Protein AF-Q6RCL5-F1 (afdb_monomer_lite)

Foldseek 3Di:
DVCVVVVVVVVVLVVVLVVCLVVVVVVVDPDPVVCVVLLCCLQQPLVLLVLLLVQLCVLLVVDPDPVSNVVSNVSSVVSVVSSVSSCSSCVSVVVPDPNNPCRVVCCVPPPVSVVSVVVSVVQSVDDSVSD

InterPro domains:
  IPR003430 Propane/methane/phenol/toluene hydroxylase [PF02332] (1-131)
  IPR009078 Ferritin-like superfamily [SSF47240] (1-130)
  IPR012348 Ribonucleotide reductase-like [G3DSA:1.10.620.20] (1-131)

Structure (mmCIF, N/CA/C/O backbone):
data_AF-Q6RCL5-F1
#
_entry.id   AF-Q6RCL5-F1
#
loop_
_atom_site.group_PDB
_atom_site.id
_atom_site.type_symbol
_atom_site.label_atom_id
_atom_site.label_alt_id
_atom_site.label_comp_id
_atom_site.label_asym_id
_atom_site.label_entity_id
_atom_site.label_seq_id
_atom_site.pdbx_PDB_ins_code
_atom_site.Cartn_x
_atom_site.Cartn_y
_atom_site.Cartn_z
_atom_site.occupancy
_atom_site.B_iso_or_equiv
_atom_site.auth_seq_id
_atom_site.auth_comp_id
_atom_site.auth_asym_id
_atom_site.auth_atom_id
_atom_site.pdbx_PDB_model_num
ATOM 1 N N . ALA A 1 1 ? 17.254 15.026 1.173 1.00 96.06 1 ALA A N 1
ATOM 2 C CA . ALA A 1 1 ? 15.893 15.609 1.231 1.00 96.06 1 ALA A CA 1
ATOM 3 C C . ALA A 1 1 ? 14.839 14.580 1.650 1.00 96.06 1 ALA A C 1
ATOM 5 O O . ALA A 1 1 ? 14.141 14.847 2.618 1.00 96.06 1 ALA A O 1
ATOM 6 N N . TYR A 1 2 ? 14.756 13.411 0.992 1.00 98.44 2 TYR A N 1
ATOM 7 C CA . TYR A 1 2 ? 13.725 12.388 1.249 1.00 98.44 2 TYR A CA 1
ATOM 8 C C . TYR A 1 2 ? 13.520 12.037 2.731 1.00 98.44 2 TYR A C 1
ATOM 10 O O . TYR A 1 2 ? 12.432 12.256 3.253 1.00 98.44 2 TYR A O 1
ATOM 18 N N . TRP A 1 3 ? 14.571 11.595 3.434 1.00 98.56 3 TRP A N 1
ATOM 19 C CA . TRP A 1 3 ? 14.458 11.197 4.844 1.00 98.56 3 TRP A CA 1
ATOM 20 C C . TRP A 1 3 ? 13.898 12.295 5.744 1.00 98.56 3 TRP A C 1
ATOM 22 O O . TRP A 1 3 ? 13.044 12.012 6.572 1.00 98.56 3 TRP A O 1
ATOM 32 N N . LYS A 1 4 ? 14.324 13.551 5.551 1.00 98.56 4 LYS A N 1
ATOM 33 C CA . LYS A 1 4 ? 13.839 14.690 6.344 1.00 98.56 4 LYS A CA 1
ATOM 34 C C . LYS A 1 4 ? 12.320 14.831 6.229 1.00 98.56 4 LYS A C 1
ATOM 36 O O . LYS A 1 4 ? 11.642 14.959 7.238 1.00 98.56 4 LYS A O 1
ATOM 41 N N . TYR A 1 5 ? 11.790 14.809 5.008 1.00 98.56 5 TYR A N 1
ATOM 42 C CA . TYR A 1 5 ? 10.358 15.009 4.795 1.00 98.56 5 TYR A CA 1
ATOM 43 C C . TYR A 1 5 ? 9.530 13.784 5.177 1.00 98.56 5 TYR A C 1
ATOM 45 O O . TYR A 1 5 ? 8.475 13.943 5.785 1.00 98.56 5 TYR A O 1
ATOM 53 N N . GLN A 1 6 ? 10.001 12.575 4.865 1.00 98.69 6 GLN A N 1
ATOM 54 C CA . GLN A 1 6 ? 9.268 11.360 5.219 1.00 98.69 6 GLN A CA 1
ATOM 55 C C . GLN A 1 6 ? 9.262 11.133 6.733 1.00 98.69 6 GLN A C 1
ATOM 57 O O . GLN A 1 6 ? 8.208 10.847 7.282 1.00 98.69 6 GLN A O 1
ATOM 62 N N . ALA A 1 7 ? 10.371 11.369 7.442 1.00 98.56 7 ALA A N 1
ATOM 63 C CA . ALA A 1 7 ? 10.407 11.226 8.899 1.00 98.56 7 ALA A CA 1
ATOM 64 C C . ALA A 1 7 ? 9.412 12.163 9.610 1.00 98.56 7 ALA A C 1
ATOM 66 O O . ALA A 1 7 ? 8.721 11.743 10.535 1.00 98.56 7 ALA A O 1
ATOM 67 N N . GLU A 1 8 ? 9.283 13.412 9.149 1.00 98.62 8 GLU A N 1
ATOM 68 C CA . GLU A 1 8 ? 8.291 14.355 9.684 1.00 98.62 8 GLU A CA 1
ATOM 69 C C . GLU A 1 8 ? 6.844 13.909 9.417 1.00 98.62 8 GLU A C 1
ATOM 71 O O . GLU A 1 8 ? 5.962 14.137 10.249 1.00 98.62 8 GLU A O 1
ATOM 76 N N . LYS A 1 9 ? 6.585 13.256 8.275 1.00 98.69 9 LYS A N 1
ATOM 77 C CA . LYS A 1 9 ? 5.275 12.665 7.962 1.00 98.69 9 LYS A CA 1
ATOM 78 C C . LYS A 1 9 ? 4.979 11.472 8.869 1.00 98.69 9 LYS A C 1
ATOM 80 O O . LYS A 1 9 ? 3.921 11.450 9.491 1.00 98.69 9 LYS A O 1
ATOM 85 N N . GLU A 1 10 ? 5.920 10.538 8.999 1.00 98.75 10 GLU A N 1
ATOM 86 C CA . GLU A 1 10 ? 5.752 9.336 9.823 1.00 98.75 10 GLU A CA 1
ATOM 87 C C . GLU A 1 10 ? 5.556 9.696 11.303 1.00 98.75 10 GLU A C 1
ATOM 89 O O . GLU A 1 10 ? 4.637 9.187 11.938 1.00 98.75 10 GLU A O 1
ATOM 94 N N . LYS A 1 11 ? 6.326 10.650 11.849 1.00 98.44 11 LYS A N 1
ATOM 95 C CA . LYS A 1 11 ? 6.176 11.086 13.249 1.00 98.44 11 LYS A CA 1
ATOM 96 C C . LYS A 1 11 ? 4.754 11.561 13.561 1.00 98.44 11 LYS A C 1
ATOM 98 O O . LYS A 1 11 ? 4.205 11.229 14.608 1.00 98.44 11 LYS A O 1
ATOM 103 N N . LYS A 1 12 ? 4.155 12.341 12.657 1.00 98.69 12 LYS A N 1
ATOM 104 C CA . LYS A 1 12 ? 2.779 12.835 12.813 1.00 98.69 12 LYS A CA 1
ATOM 105 C C . LYS A 1 12 ? 1.758 11.718 12.617 1.00 98.69 12 LYS A C 1
ATOM 107 O O . LYS A 1 12 ? 0.796 11.651 13.373 1.00 98.69 12 LYS A O 1
ATOM 112 N N . LEU A 1 13 ? 1.978 10.847 11.633 1.00 98.81 13 LEU A N 1
ATOM 113 C CA . LEU A 1 13 ? 1.092 9.724 11.337 1.00 98.81 13 LEU A CA 1
ATOM 114 C C . LEU A 1 13 ? 0.955 8.782 12.539 1.00 98.81 13 LEU A C 1
ATOM 116 O O . LEU A 1 13 ? -0.162 8.517 12.977 1.00 98.81 13 LEU A O 1
ATOM 120 N N . TYR A 1 14 ? 2.074 8.332 13.111 1.00 98.81 14 TYR A N 1
ATOM 121 C CA . TYR A 1 14 ? 2.038 7.396 14.237 1.00 98.81 14 TYR A CA 1
ATOM 122 C C . TYR A 1 14 ? 1.500 8.035 15.516 1.00 98.81 14 TYR A C 1
ATOM 124 O O . TYR A 1 14 ? 0.737 7.386 16.222 1.00 98.81 14 TYR A O 1
ATOM 132 N N . ALA A 1 15 ? 1.763 9.324 15.760 1.00 98.81 15 ALA A N 1
ATOM 133 C CA . ALA A 1 15 ? 1.123 10.036 16.868 1.00 98.81 15 ALA A CA 1
ATOM 134 C C . ALA A 1 15 ? -0.417 10.017 16.762 1.00 98.81 15 ALA A C 1
ATOM 136 O O . ALA A 1 15 ? -1.111 9.902 17.770 1.00 98.81 15 ALA A O 1
ATOM 137 N N . ILE A 1 16 ? -0.960 10.096 15.541 1.00 98.81 16 ILE A N 1
ATOM 138 C CA . ILE A 1 16 ? -2.405 10.003 15.296 1.00 98.81 16 ILE A CA 1
ATOM 139 C C . ILE A 1 16 ? -2.901 8.560 15.445 1.00 98.81 16 ILE A C 1
ATOM 141 O O . ILE A 1 16 ? -3.963 8.356 16.028 1.00 98.81 16 ILE A O 1
ATOM 145 N N . PHE A 1 17 ? -2.164 7.561 14.952 1.00 98.81 17 PHE A N 1
ATOM 146 C CA . PHE A 1 17 ? -2.540 6.149 15.118 1.00 98.81 17 PHE A CA 1
ATOM 147 C C . PHE A 1 17 ? -2.590 5.739 16.590 1.00 98.81 17 PHE A C 1
ATOM 149 O O . PHE A 1 17 ? -3.560 5.104 17.011 1.00 98.81 17 PHE A O 1
ATOM 156 N N . ASP A 1 18 ? -1.603 6.163 17.376 1.00 98.81 18 ASP A N 1
ATOM 157 C CA . ASP A 1 18 ? -1.557 5.912 18.813 1.00 98.81 18 ASP A CA 1
ATOM 158 C C . ASP A 1 18 ? -2.746 6.571 19.513 1.00 98.81 18 ASP A C 1
ATOM 160 O O . ASP A 1 18 ? -3.466 5.912 20.263 1.00 98.81 18 ASP A O 1
ATOM 164 N N . ALA A 1 19 ? -3.026 7.843 19.205 1.00 98.88 19 ALA A N 1
ATOM 165 C CA . ALA A 1 19 ? -4.180 8.547 19.755 1.00 98.88 19 ALA A CA 1
ATOM 166 C C . ALA A 1 19 ? -5.511 7.890 19.349 1.00 98.88 19 ALA A C 1
ATOM 168 O O . ALA A 1 19 ? -6.408 7.754 20.181 1.00 98.88 19 ALA A O 1
ATOM 169 N N . PHE A 1 20 ? -5.650 7.446 18.098 1.00 98.88 20 PHE A N 1
ATOM 170 C CA . PHE A 1 20 ? -6.842 6.746 17.621 1.00 98.88 20 PHE A CA 1
ATOM 171 C C . PHE A 1 20 ? -7.074 5.447 18.399 1.00 98.88 20 PHE A C 1
ATOM 173 O O . PHE A 1 20 ? -8.186 5.204 18.869 1.00 98.88 20 PHE A O 1
ATOM 180 N N . ALA A 1 21 ? -6.028 4.639 18.584 1.00 98.75 21 ALA A N 1
ATOM 181 C CA . ALA A 1 21 ? -6.114 3.391 19.332 1.00 98.75 21 ALA A CA 1
ATOM 182 C C . ALA A 1 21 ? -6.363 3.624 20.832 1.00 98.75 21 ALA A C 1
ATOM 184 O O . ALA A 1 21 ? -7.196 2.943 21.427 1.00 98.75 21 ALA A O 1
ATOM 185 N N . GLN A 1 22 ? -5.684 4.604 21.437 1.00 98.75 22 GLN A N 1
ATOM 186 C CA . GLN A 1 22 ? -5.831 4.955 22.853 1.00 98.75 22 GLN A CA 1
ATOM 187 C C . GLN A 1 22 ? -7.258 5.402 23.193 1.00 98.75 22 GLN A C 1
ATOM 189 O O . GLN A 1 22 ? -7.747 5.125 24.286 1.00 98.75 22 GLN A O 1
ATOM 194 N N . ASN A 1 23 ? -7.931 6.077 22.259 1.00 98.81 23 ASN A N 1
ATOM 195 C CA . ASN A 1 23 ? -9.266 6.634 22.464 1.00 98.81 23 ASN A CA 1
ATOM 196 C C . ASN A 1 23 ? -10.385 5.768 21.864 1.00 98.81 23 ASN A C 1
ATOM 198 O O . ASN A 1 23 ? -11.491 6.266 21.671 1.00 98.81 23 ASN A O 1
ATOM 202 N N . ASN A 1 24 ? -10.116 4.492 21.550 1.00 98.69 24 ASN A N 1
ATOM 203 C CA . ASN A 1 24 ? -11.080 3.577 20.924 1.00 98.69 24 ASN A CA 1
ATOM 204 C C . ASN A 1 24 ? -11.783 4.189 19.699 1.00 98.69 24 ASN A C 1
ATOM 206 O O . ASN A 1 24 ? -12.986 4.022 19.505 1.00 98.69 24 ASN A O 1
ATOM 210 N N . GLY A 1 25 ? -11.036 4.897 18.846 1.00 98.75 25 GLY A N 1
ATOM 211 C CA . GLY A 1 25 ? -11.602 5.681 17.746 1.00 98.75 25 GLY A CA 1
ATOM 212 C C . GLY A 1 25 ? -12.419 4.866 16.738 1.00 98.75 25 GLY A C 1
ATOM 213 O O . GLY A 1 25 ? -13.238 5.431 16.016 1.00 98.75 25 GLY A O 1
ATOM 214 N N . HIS A 1 26 ? -12.261 3.538 16.719 1.00 98.75 26 HIS A N 1
ATOM 215 C CA . HIS A 1 26 ? -13.075 2.632 15.909 1.00 98.75 26 HIS A CA 1
ATOM 216 C C . HIS A 1 26 ? -14.570 2.661 16.273 1.00 98.75 26 HIS A C 1
ATOM 218 O O . HIS A 1 26 ? -15.391 2.312 15.432 1.00 98.75 26 HIS A O 1
ATOM 224 N N . GLN A 1 27 ? -14.936 3.087 17.488 1.00 98.69 27 GLN A N 1
ATOM 225 C CA . GLN A 1 27 ? -16.331 3.241 17.926 1.00 98.69 27 GLN A CA 1
ATOM 226 C C . GLN A 1 27 ? -17.028 4.446 17.280 1.00 98.69 27 GLN A C 1
ATOM 228 O O . GLN A 1 27 ? -18.252 4.510 17.259 1.00 98.69 27 GLN A O 1
ATOM 233 N N . ASN A 1 28 ? -16.252 5.382 16.726 1.00 98.62 28 ASN A N 1
ATOM 234 C CA . ASN A 1 28 ? -16.750 6.652 16.198 1.00 98.62 28 ASN A CA 1
ATOM 235 C C . ASN A 1 28 ? -16.991 6.617 14.679 1.00 98.62 28 ASN A C 1
ATOM 237 O O . ASN A 1 28 ? -17.248 7.657 14.071 1.00 98.62 28 ASN A O 1
ATOM 241 N N . ILE A 1 29 ? -16.872 5.447 14.043 1.00 98.62 29 ILE A N 1
ATOM 242 C CA . ILE A 1 29 ? -17.253 5.273 12.636 1.00 98.62 29 ILE A CA 1
ATOM 243 C C . ILE A 1 29 ? -18.780 5.279 12.506 1.00 98.62 29 ILE A C 1
ATOM 245 O O . ILE A 1 29 ? -19.495 4.940 13.443 1.00 98.62 29 ILE A O 1
ATOM 249 N N . SER A 1 30 ? -19.287 5.641 11.329 1.00 98.44 30 SER A N 1
ATOM 250 C CA . SER A 1 30 ? -20.728 5.816 11.104 1.00 98.44 30 SER A CA 1
ATOM 251 C C . SER A 1 30 ? -21.560 4.556 11.364 1.00 98.44 30 SER A C 1
ATOM 253 O O . SER A 1 30 ? -22.639 4.641 11.941 1.00 98.44 30 SER A O 1
ATOM 255 N N . ASP A 1 31 ? -21.080 3.398 10.911 1.00 98.62 31 ASP A N 1
ATOM 256 C CA . ASP A 1 31 ? -21.738 2.098 11.049 1.00 98.62 31 ASP A CA 1
ATOM 257 C C . ASP A 1 31 ? -20.696 0.983 10.869 1.00 98.62 31 ASP A C 1
ATOM 259 O O . ASP A 1 31 ? -19.811 1.094 10.018 1.00 98.62 31 ASP A O 1
ATOM 263 N N . ALA A 1 32 ? -20.802 -0.123 11.612 1.00 98.69 32 ALA A N 1
ATOM 264 C CA . ALA A 1 32 ? -19.862 -1.245 11.508 1.00 98.69 32 ALA A CA 1
ATOM 265 C C . ALA A 1 32 ? -19.790 -1.862 10.094 1.00 98.69 32 ALA A C 1
ATOM 267 O O . ALA A 1 32 ? -18.763 -2.432 9.719 1.00 98.69 32 ALA A O 1
ATOM 268 N N . ARG A 1 33 ? -20.832 -1.703 9.264 1.00 98.75 33 ARG A N 1
ATOM 269 C CA . ARG A 1 33 ? -20.827 -2.104 7.847 1.00 98.75 33 ARG A CA 1
ATOM 270 C C . ARG A 1 33 ? -19.712 -1.427 7.052 1.00 98.75 33 ARG A C 1
ATOM 272 O O . ARG A 1 33 ? -19.211 -2.051 6.116 1.00 98.75 33 ARG A O 1
ATOM 279 N N . TYR A 1 34 ? -19.284 -0.222 7.443 1.00 98.81 34 TYR A N 1
ATOM 280 C CA . TYR A 1 34 ? -18.136 0.474 6.850 1.00 98.81 34 TYR A CA 1
ATOM 281 C C . TYR A 1 34 ? -16.864 -0.384 6.884 1.00 98.81 34 TYR A C 1
ATOM 283 O O . TYR A 1 34 ? -16.095 -0.397 5.925 1.00 98.81 34 TYR A O 1
ATOM 291 N N . VAL A 1 35 ? -16.671 -1.182 7.938 1.00 98.81 35 VAL A N 1
ATOM 292 C CA . VAL A 1 35 ? -15.465 -2.004 8.104 1.00 98.81 35 VAL A CA 1
ATOM 293 C C . VAL A 1 35 ? -15.349 -3.086 7.026 1.00 98.81 35 VAL A C 1
ATOM 295 O O . VAL A 1 35 ? -14.247 -3.539 6.741 1.00 98.81 35 VAL A O 1
ATOM 298 N N . ASN A 1 36 ? -16.431 -3.460 6.332 1.00 98.81 36 ASN A N 1
ATOM 299 C CA . ASN A 1 36 ? -16.321 -4.369 5.184 1.00 98.81 36 ASN A CA 1
ATOM 300 C C . ASN A 1 36 ? -15.491 -3.773 4.033 1.00 98.81 36 ASN A C 1
ATOM 302 O O . ASN A 1 36 ? -14.795 -4.519 3.347 1.00 98.81 36 ASN A O 1
ATOM 306 N N . ALA A 1 37 ? -15.487 -2.446 3.866 1.00 98.88 37 ALA A N 1
ATOM 307 C CA . ALA A 1 37 ? -14.589 -1.785 2.921 1.00 98.88 37 ALA A CA 1
ATOM 308 C C . ALA A 1 37 ? -13.121 -1.936 3.350 1.00 98.88 37 ALA A C 1
ATOM 310 O O . ALA A 1 37 ? -12.259 -2.224 2.523 1.00 98.88 37 ALA A O 1
ATOM 311 N N . LEU A 1 38 ? -12.844 -1.826 4.654 1.00 98.81 38 LEU A N 1
ATOM 312 C CA . LEU A 1 38 ? -11.500 -2.020 5.208 1.00 98.81 38 LEU A CA 1
ATOM 313 C C . LEU A 1 38 ? -11.019 -3.469 5.060 1.00 98.81 38 LEU A C 1
ATOM 315 O O . LEU A 1 38 ? -9.843 -3.692 4.789 1.00 98.81 38 LEU A O 1
ATOM 319 N N . LYS A 1 39 ? -11.926 -4.453 5.165 1.00 98.81 39 LYS A N 1
ATOM 320 C CA . LYS A 1 39 ? -11.620 -5.867 4.884 1.00 98.81 39 LYS A CA 1
ATOM 321 C C . LYS A 1 39 ? -11.163 -6.046 3.442 1.00 98.81 39 LYS A C 1
ATOM 323 O O . LYS A 1 39 ? -10.106 -6.627 3.212 1.00 98.81 39 LYS A O 1
ATOM 328 N N . LEU A 1 40 ? -11.918 -5.512 2.479 1.00 98.75 40 LEU A N 1
ATOM 329 C CA . LEU A 1 40 ? -11.542 -5.573 1.064 1.00 98.75 40 LEU A CA 1
ATOM 330 C C . LEU A 1 40 ? -10.209 -4.858 0.808 1.00 98.75 40 LEU A C 1
ATOM 332 O O . LEU A 1 40 ? -9.367 -5.373 0.080 1.00 98.75 40 LEU A O 1
ATOM 336 N N . PHE A 1 41 ? -9.995 -3.705 1.442 1.00 98.88 41 PHE A N 1
ATOM 337 C CA . PHE A 1 41 ? -8.758 -2.944 1.311 1.00 98.88 41 PHE A CA 1
ATOM 338 C C . PHE A 1 41 ? -7.542 -3.723 1.827 1.00 98.88 41 PHE A C 1
ATOM 340 O O . PHE A 1 41 ? -6.597 -3.948 1.074 1.00 98.88 41 PHE A O 1
ATOM 347 N N . LEU A 1 42 ? -7.576 -4.194 3.077 1.00 98.75 42 LEU A N 1
ATOM 348 C CA . LEU A 1 42 ? -6.437 -4.891 3.677 1.00 98.75 42 LEU A CA 1
ATOM 349 C C . LEU A 1 42 ? -6.146 -6.221 2.975 1.00 98.75 42 LEU A C 1
ATOM 351 O O . LEU A 1 42 ? -4.989 -6.608 2.846 1.00 98.75 42 LEU A O 1
ATOM 355 N N . THR A 1 43 ? -7.187 -6.930 2.534 1.00 98.62 43 THR A N 1
ATOM 356 C CA . THR A 1 43 ? -7.024 -8.242 1.897 1.00 98.62 43 THR A CA 1
ATOM 357 C C . THR A 1 43 ? -6.736 -8.163 0.407 1.00 98.62 43 THR A C 1
ATOM 359 O O . THR A 1 43 ? -6.097 -9.075 -0.087 1.00 98.62 43 THR A O 1
ATOM 362 N N . GLY A 1 44 ? -7.168 -7.120 -0.310 1.00 98.31 44 GLY A N 1
ATOM 363 C CA . GLY A 1 44 ? -7.048 -7.032 -1.770 1.00 98.31 44 GLY A CA 1
ATOM 364 C C . GLY A 1 44 ? -6.155 -5.913 -2.298 1.00 98.31 44 GLY A C 1
ATOM 365 O O . GLY A 1 44 ? -5.591 -6.072 -3.374 1.00 98.31 44 GLY A O 1
ATOM 366 N N . VAL A 1 45 ? -6.004 -4.806 -1.565 1.00 98.69 45 VAL A N 1
ATOM 367 C CA . VAL A 1 45 ? -5.225 -3.635 -2.006 1.00 98.69 45 VAL A CA 1
ATOM 368 C C . VAL A 1 45 ? -3.872 -3.575 -1.309 1.00 98.69 45 VAL A C 1
ATOM 370 O O . VAL A 1 45 ? -2.853 -3.470 -1.981 1.00 98.69 45 VAL A O 1
ATOM 373 N N . SER A 1 46 ? -3.818 -3.711 0.017 1.00 98.62 46 SER A N 1
ATOM 374 C CA . SER A 1 46 ? -2.544 -3.655 0.750 1.00 98.62 46 SER A CA 1
ATOM 375 C C . SER A 1 46 ? -1.485 -4.665 0.279 1.00 98.62 46 SER A C 1
ATOM 377 O O . SER A 1 46 ? -0.308 -4.307 0.240 1.00 98.62 46 SER A O 1
ATOM 379 N N . PRO A 1 47 ? -1.832 -5.897 -0.145 1.00 98.75 47 PRO A N 1
ATOM 380 C CA . PRO A 1 47 ? -0.850 -6.808 -0.727 1.00 98.75 47 PRO A CA 1
ATOM 381 C C . PRO A 1 47 ? -0.271 -6.311 -2.060 1.00 98.75 47 PRO A C 1
ATOM 383 O O . PRO A 1 47 ? 0.875 -6.636 -2.369 1.00 98.75 47 PRO A O 1
ATOM 386 N N . LEU A 1 48 ? -1.009 -5.495 -2.827 1.00 98.62 48 LEU A N 1
ATOM 387 C CA . LEU A 1 48 ? -0.515 -4.897 -4.074 1.00 98.62 48 LEU A CA 1
ATOM 388 C C . LEU A 1 48 ? 0.627 -3.919 -3.817 1.00 98.62 48 LEU A C 1
ATOM 390 O O . LEU A 1 48 ? 1.580 -3.913 -4.582 1.00 98.62 48 LEU A O 1
ATOM 394 N N . GLU A 1 49 ? 0.590 -3.165 -2.718 1.00 98.81 49 GLU A N 1
ATOM 395 C CA . GLU A 1 49 ? 1.689 -2.274 -2.315 1.00 98.81 49 GLU A CA 1
ATOM 396 C C . GLU A 1 49 ? 2.977 -3.074 -2.060 1.00 98.81 49 GLU A C 1
ATOM 398 O O . GLU A 1 49 ? 4.065 -2.699 -2.493 1.00 98.81 49 GLU A O 1
ATOM 403 N N . TYR A 1 50 ? 2.868 -4.250 -1.428 1.00 98.69 50 TYR A N 1
ATOM 404 C CA . TYR A 1 50 ? 4.023 -5.133 -1.248 1.00 98.69 50 TYR A CA 1
ATOM 405 C C . TYR A 1 50 ? 4.538 -5.691 -2.581 1.00 98.69 50 TYR A C 1
ATOM 407 O O . TYR A 1 50 ? 5.749 -5.775 -2.804 1.00 98.69 50 TYR A O 1
ATOM 415 N N . GLN A 1 51 ? 3.632 -6.048 -3.492 1.00 98.69 51 GLN A N 1
ATOM 416 C CA . GLN A 1 51 ? 4.007 -6.488 -4.832 1.00 98.69 51 GLN A CA 1
ATOM 417 C C . GLN A 1 51 ? 4.662 -5.371 -5.654 1.00 98.69 51 GLN A C 1
ATOM 419 O O . GLN A 1 51 ? 5.661 -5.631 -6.329 1.00 98.69 51 GLN A O 1
ATOM 424 N N . ALA A 1 52 ? 4.148 -4.144 -5.570 1.00 98.81 52 ALA A N 1
ATOM 425 C CA . ALA A 1 52 ? 4.696 -2.957 -6.215 1.00 98.81 52 ALA A CA 1
ATOM 426 C C . ALA A 1 52 ? 6.097 -2.646 -5.682 1.00 98.81 52 ALA A C 1
ATOM 428 O O . ALA A 1 52 ? 7.027 -2.534 -6.478 1.00 98.81 52 ALA A O 1
ATOM 429 N N . PHE A 1 53 ? 6.301 -2.685 -4.360 1.00 98.81 53 PHE A N 1
ATOM 430 C CA . PHE A 1 53 ? 7.630 -2.600 -3.747 1.00 98.81 53 PHE A CA 1
ATOM 431 C C . PHE A 1 53 ? 8.617 -3.599 -4.372 1.00 98.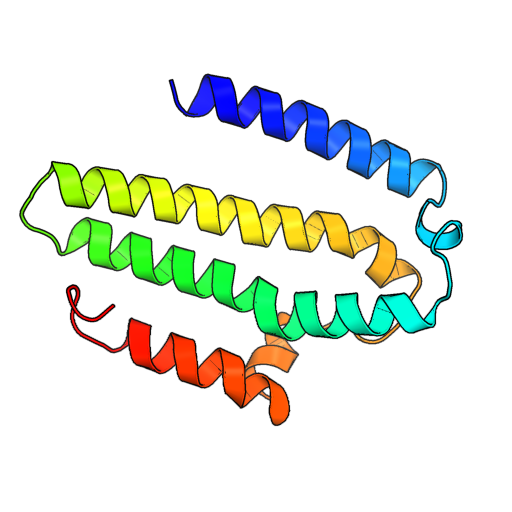81 53 PHE A C 1
ATOM 433 O O . PHE A 1 53 ? 9.719 -3.219 -4.786 1.00 98.81 53 PHE A O 1
ATOM 440 N N . GLN A 1 54 ? 8.232 -4.875 -4.470 1.00 98.81 54 GLN A N 1
ATOM 441 C CA . GLN A 1 54 ? 9.076 -5.913 -5.070 1.00 98.81 54 GLN A CA 1
ATOM 442 C C . GLN A 1 54 ? 9.354 -5.631 -6.557 1.00 98.81 54 GLN A C 1
ATOM 444 O O . GLN A 1 54 ? 10.493 -5.751 -7.017 1.00 98.81 54 GLN A O 1
ATOM 449 N N . GLY A 1 55 ? 8.327 -5.226 -7.304 1.00 98.75 55 GLY A N 1
ATOM 450 C CA . GLY A 1 55 ? 8.414 -4.910 -8.724 1.00 98.75 55 GLY A CA 1
ATOM 451 C C . GLY A 1 55 ? 9.312 -3.704 -9.019 1.00 98.75 55 GLY A C 1
ATOM 452 O O . GLY A 1 55 ? 10.267 -3.829 -9.788 1.00 98.75 55 GLY A O 1
ATOM 453 N N . PHE A 1 56 ? 9.088 -2.574 -8.343 1.00 98.88 56 PHE A N 1
ATOM 454 C CA . PHE A 1 56 ? 9.890 -1.357 -8.482 1.00 98.88 56 PHE A CA 1
ATOM 455 C C . PHE A 1 56 ? 11.338 -1.553 -8.030 1.00 98.88 56 PHE A C 1
ATOM 457 O O . PHE A 1 56 ? 12.258 -1.034 -8.669 1.00 98.88 56 PHE A O 1
ATOM 464 N N . SER A 1 57 ? 11.571 -2.378 -7.004 1.00 98.88 57 SER A N 1
ATOM 465 C CA . SER A 1 57 ? 12.927 -2.782 -6.610 1.00 98.88 57 SER A CA 1
ATOM 466 C C . SER A 1 57 ? 13.641 -3.526 -7.743 1.00 98.88 57 SER A C 1
ATOM 468 O O . SER A 1 57 ? 14.807 -3.247 -8.037 1.00 98.88 57 SER A O 1
ATOM 470 N N . ARG A 1 58 ? 12.937 -4.445 -8.425 1.00 98.81 58 ARG A N 1
ATOM 471 C CA . ARG A 1 58 ? 13.464 -5.182 -9.582 1.00 98.81 58 ARG A CA 1
ATOM 472 C C . ARG A 1 58 ? 13.762 -4.237 -10.744 1.00 98.81 58 ARG A C 1
ATOM 474 O O . ARG A 1 58 ? 14.900 -4.208 -11.212 1.00 98.81 58 ARG A O 1
ATOM 481 N N . VAL A 1 59 ? 12.793 -3.452 -11.217 1.00 98.75 59 VAL A N 1
ATOM 482 C CA . VAL A 1 59 ? 13.003 -2.598 -12.405 1.00 98.75 59 VAL A CA 1
ATOM 483 C C . VAL A 1 59 ? 13.980 -1.451 -12.145 1.00 98.75 59 VAL A C 1
ATOM 485 O O . VAL A 1 59 ? 14.774 -1.110 -13.023 1.00 98.75 59 VAL A O 1
ATOM 488 N N . GLY A 1 60 ? 14.067 -0.972 -10.899 1.00 98.69 60 GLY A N 1
ATOM 489 C CA . GLY A 1 60 ? 15.099 -0.039 -10.444 1.00 98.69 60 GLY A CA 1
ATOM 490 C C . GLY A 1 60 ? 16.528 -0.585 -10.528 1.00 98.69 60 GLY A C 1
ATOM 491 O O . GLY A 1 60 ? 17.485 0.187 -10.444 1.00 98.69 60 GLY A O 1
ATOM 492 N N . ARG A 1 61 ? 16.701 -1.896 -10.739 1.00 98.69 61 ARG A N 1
ATOM 493 C CA . ARG A 1 61 ? 17.982 -2.523 -11.093 1.00 98.69 61 ARG A CA 1
ATOM 494 C C . ARG A 1 61 ? 18.131 -2.789 -12.595 1.00 98.69 61 ARG A C 1
ATOM 496 O O . ARG A 1 61 ? 19.269 -2.807 -13.068 1.00 98.69 61 ARG A O 1
ATOM 503 N N . GLN A 1 62 ? 17.040 -3.013 -13.328 1.00 98.69 62 GLN A N 1
ATOM 504 C CA . GLN A 1 62 ? 17.073 -3.416 -14.742 1.00 98.69 62 GLN A CA 1
ATOM 505 C C . GLN A 1 62 ? 17.318 -2.246 -15.706 1.00 98.69 62 GLN A C 1
ATOM 507 O O . GLN A 1 62 ? 17.998 -2.425 -16.714 1.00 98.69 62 GLN A O 1
ATOM 512 N N . PHE A 1 63 ? 16.818 -1.041 -15.409 1.00 98.62 63 PHE A N 1
ATOM 513 C CA . PHE A 1 63 ? 17.009 0.103 -16.306 1.00 98.62 63 PHE A CA 1
ATOM 514 C C . PHE A 1 63 ? 18.479 0.556 -16.408 1.00 98.62 63 PHE A C 1
ATOM 516 O O . PHE A 1 63 ? 19.184 0.737 -15.408 1.00 98.62 63 PHE A O 1
ATOM 523 N N . SER A 1 64 ? 18.940 0.829 -17.633 1.00 98.50 64 SER A N 1
ATOM 524 C CA . SER A 1 64 ? 20.300 1.324 -17.907 1.00 98.50 64 SER A CA 1
ATOM 525 C C . SER A 1 64 ? 20.491 2.799 -17.526 1.00 98.50 64 SER A C 1
ATOM 527 O O . SER A 1 64 ? 21.581 3.195 -17.103 1.00 98.50 64 SER A O 1
ATOM 529 N N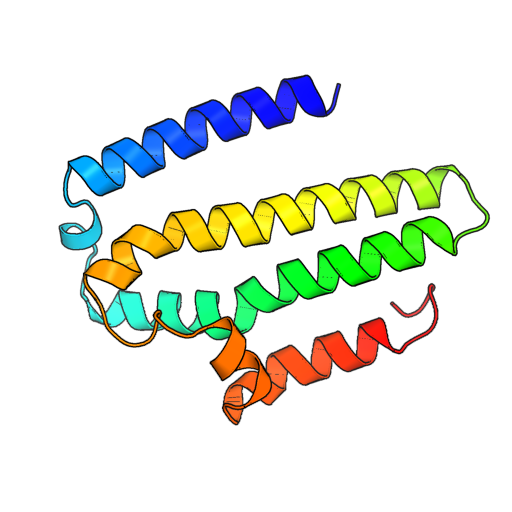 . GLY A 1 65 ? 19.428 3.606 -17.595 1.00 98.56 65 GLY A N 1
ATOM 530 C CA . GLY A 1 65 ? 19.435 5.018 -17.212 1.00 98.56 65 GLY A CA 1
ATOM 531 C C . GLY A 1 65 ? 19.426 5.218 -15.695 1.00 98.56 65 GLY A C 1
ATOM 532 O O . GLY A 1 65 ? 18.501 4.790 -15.009 1.00 98.56 65 GLY A O 1
ATOM 533 N N . ALA A 1 66 ? 20.432 5.916 -15.159 1.00 98.50 66 ALA A N 1
ATOM 534 C CA . ALA A 1 66 ? 20.549 6.161 -13.717 1.00 98.50 66 ALA A CA 1
ATOM 535 C C . ALA A 1 66 ? 19.362 6.945 -13.131 1.00 98.50 66 ALA A C 1
ATOM 537 O O . ALA A 1 66 ? 18.932 6.643 -12.021 1.00 98.50 66 ALA A O 1
ATOM 538 N N . GLY A 1 67 ? 18.800 7.898 -13.885 1.00 98.69 67 GLY A N 1
ATOM 539 C CA . GLY A 1 67 ? 17.615 8.653 -13.461 1.00 98.69 67 GLY A CA 1
ATOM 540 C C . GLY A 1 67 ? 16.396 7.755 -13.238 1.00 98.69 67 GLY A C 1
ATOM 541 O O . GLY A 1 67 ? 15.787 7.808 -12.172 1.00 98.69 67 GLY A O 1
ATOM 542 N N . ALA A 1 68 ? 16.103 6.866 -14.195 1.00 98.69 68 ALA A N 1
ATOM 543 C CA . ALA A 1 68 ? 15.016 5.892 -14.076 1.00 98.69 68 ALA A CA 1
ATOM 544 C C . ALA A 1 68 ? 15.237 4.932 -12.897 1.00 98.69 68 ALA A C 1
ATOM 546 O O . ALA A 1 68 ? 14.308 4.672 -12.137 1.00 98.69 68 ALA A O 1
ATOM 547 N N . ARG A 1 69 ? 16.478 4.462 -12.690 1.00 98.81 69 ARG A N 1
ATOM 548 C CA . ARG A 1 69 ? 16.811 3.600 -11.544 1.00 98.81 69 ARG A CA 1
ATOM 549 C C . ARG A 1 69 ? 16.524 4.267 -10.208 1.00 98.81 69 ARG A C 1
ATOM 551 O O . ARG A 1 69 ? 15.863 3.663 -9.371 1.00 98.81 69 ARG A O 1
ATOM 558 N N . VAL A 1 70 ? 17.009 5.495 -10.012 1.00 98.81 70 VAL A N 1
ATOM 559 C CA . VAL A 1 70 ? 16.795 6.227 -8.757 1.00 98.81 70 VAL A CA 1
ATOM 560 C C . VAL A 1 70 ? 15.303 6.454 -8.539 1.00 98.81 70 VAL A C 1
ATOM 562 O O . VAL A 1 70 ? 14.815 6.147 -7.461 1.00 98.81 70 VAL A O 1
ATOM 565 N N . ALA A 1 71 ? 14.558 6.892 -9.558 1.00 98.81 71 ALA A N 1
ATOM 566 C CA . ALA A 1 71 ? 13.112 7.083 -9.441 1.00 98.81 71 ALA A CA 1
ATOM 567 C C . ALA A 1 71 ? 12.375 5.793 -9.030 1.00 98.81 71 ALA A C 1
ATOM 569 O O . ALA A 1 71 ? 11.603 5.816 -8.075 1.00 98.81 71 ALA A O 1
ATOM 570 N N . CYS A 1 72 ? 12.674 4.657 -9.669 1.00 98.88 72 CYS A N 1
ATOM 571 C CA . CYS A 1 72 ? 12.075 3.366 -9.311 1.00 98.88 72 CYS A CA 1
ATOM 572 C C . CYS A 1 72 ? 12.441 2.928 -7.885 1.00 98.88 72 CYS A C 1
ATOM 574 O O . CYS A 1 72 ? 11.596 2.425 -7.157 1.00 98.88 72 CYS A O 1
ATOM 576 N N . GLN A 1 73 ? 13.690 3.127 -7.457 1.00 98.88 73 GLN A N 1
ATOM 577 C CA . GLN A 1 73 ? 14.119 2.771 -6.099 1.00 98.88 73 GLN A CA 1
ATOM 578 C C . GLN A 1 73 ? 13.447 3.648 -5.037 1.00 98.88 73 GLN A C 1
ATOM 580 O O . GLN A 1 73 ? 13.115 3.150 -3.963 1.00 98.88 73 GLN A O 1
ATOM 585 N N . MET A 1 74 ? 13.217 4.929 -5.341 1.00 98.88 74 MET A N 1
ATOM 586 C CA . MET A 1 74 ? 12.446 5.830 -4.483 1.00 98.88 74 MET A CA 1
ATOM 587 C C . MET A 1 74 ? 10.975 5.402 -4.398 1.00 98.88 74 MET A C 1
ATOM 589 O O . MET A 1 74 ? 10.429 5.373 -3.301 1.00 98.88 74 MET A O 1
ATOM 593 N N . GLN A 1 75 ? 10.365 4.997 -5.517 1.00 98.88 75 GLN A N 1
ATOM 594 C CA . GLN A 1 75 ? 9.007 4.447 -5.522 1.00 98.88 75 GLN A CA 1
ATOM 595 C C . GLN A 1 75 ? 8.920 3.164 -4.686 1.00 98.88 75 GLN A C 1
ATOM 597 O O . GLN A 1 75 ? 8.046 3.041 -3.837 1.00 98.88 75 GLN A O 1
ATOM 602 N N . ALA A 1 76 ? 9.880 2.247 -4.843 1.00 98.88 76 ALA A N 1
ATOM 603 C CA . ALA A 1 76 ? 9.900 0.996 -4.092 1.00 98.88 76 ALA A CA 1
ATOM 604 C C . ALA A 1 76 ? 9.898 1.226 -2.569 1.00 98.88 76 ALA A C 1
ATOM 606 O O . ALA A 1 76 ? 9.144 0.583 -1.838 1.00 98.88 76 ALA A O 1
ATOM 607 N N . ILE A 1 77 ? 10.726 2.153 -2.071 1.00 98.81 77 ILE A N 1
ATOM 608 C CA . ILE A 1 77 ? 10.758 2.457 -0.634 1.00 98.81 77 ILE A CA 1
ATOM 609 C C . ILE A 1 77 ? 9.502 3.211 -0.154 1.00 98.81 77 ILE A C 1
ATOM 611 O O . ILE A 1 77 ? 9.152 3.115 1.023 1.00 98.81 77 ILE A O 1
ATOM 615 N N . ASP A 1 78 ? 8.803 3.937 -1.026 1.00 98.88 78 ASP A N 1
ATOM 616 C CA . ASP A 1 78 ? 7.491 4.499 -0.695 1.00 98.88 78 ASP A CA 1
ATOM 617 C C . ASP A 1 78 ? 6.409 3.401 -0.630 1.00 98.88 78 ASP A C 1
ATOM 619 O O . ASP A 1 78 ? 5.607 3.406 0.301 1.00 98.88 78 ASP A O 1
ATOM 623 N N . ASP A 1 79 ? 6.436 2.395 -1.507 1.00 98.81 79 ASP A N 1
ATOM 624 C CA . ASP A 1 79 ? 5.446 1.305 -1.504 1.00 98.81 79 ASP A CA 1
ATOM 625 C C . ASP A 1 79 ? 5.616 0.359 -0.300 1.00 98.81 79 ASP A C 1
ATOM 627 O O . ASP A 1 79 ? 4.634 -0.076 0.310 1.00 98.81 79 ASP A O 1
ATOM 631 N N . VAL A 1 80 ? 6.858 0.101 0.148 1.00 98.62 80 VAL A N 1
ATOM 632 C CA . VAL A 1 80 ? 7.063 -0.638 1.411 1.00 98.62 80 VAL A CA 1
ATOM 633 C C . VAL A 1 80 ? 6.565 0.171 2.616 1.00 98.62 80 VAL A C 1
ATOM 635 O O . VAL A 1 80 ? 6.014 -0.396 3.560 1.00 98.62 80 VAL A O 1
ATOM 638 N N . ARG A 1 81 ? 6.690 1.506 2.571 1.00 98.81 81 ARG A N 1
ATOM 639 C CA . ARG A 1 81 ? 6.114 2.408 3.580 1.00 98.81 81 ARG A CA 1
ATOM 640 C C . ARG A 1 81 ? 4.585 2.348 3.543 1.00 98.81 81 ARG A C 1
ATOM 642 O O . ARG A 1 81 ? 3.966 2.295 4.607 1.00 98.81 81 ARG A O 1
ATOM 649 N N . HIS A 1 82 ? 3.966 2.308 2.362 1.00 98.88 82 HIS A N 1
ATOM 650 C CA . HIS A 1 82 ? 2.514 2.171 2.218 1.00 98.88 82 HIS A CA 1
ATOM 651 C C . HIS A 1 82 ? 2.002 0.880 2.850 1.00 98.88 82 HIS A C 1
ATOM 653 O O . HIS A 1 82 ? 1.179 0.960 3.759 1.00 98.88 82 HIS A O 1
ATOM 659 N N . VAL A 1 83 ? 2.515 -0.293 2.464 1.00 98.75 83 VAL A N 1
ATOM 660 C CA . VAL A 1 83 ? 2.005 -1.556 3.029 1.00 98.75 83 VAL A CA 1
ATOM 661 C C . VAL A 1 83 ? 2.180 -1.613 4.548 1.00 98.75 83 VAL A C 1
ATOM 663 O O . VAL A 1 83 ? 1.252 -1.993 5.260 1.00 98.75 83 VAL A O 1
ATOM 666 N N . GLN A 1 84 ? 3.327 -1.176 5.077 1.00 98.88 84 GLN A N 1
ATOM 667 C CA . GLN A 1 84 ? 3.574 -1.188 6.521 1.00 98.88 84 GLN A CA 1
ATOM 668 C C . GLN A 1 84 ? 2.613 -0.257 7.265 1.00 98.88 84 GLN A C 1
ATOM 670 O O . GLN A 1 84 ? 1.973 -0.666 8.234 1.00 98.88 84 GLN A O 1
ATOM 675 N N . THR A 1 85 ? 2.459 0.982 6.795 1.00 98.88 85 THR A N 1
ATOM 676 C CA . THR A 1 85 ? 1.550 1.948 7.429 1.00 98.88 85 THR A CA 1
ATOM 677 C C . THR A 1 85 ? 0.084 1.543 7.293 1.00 98.88 85 THR A C 1
ATOM 679 O O . THR A 1 85 ? -0.674 1.756 8.234 1.00 98.88 85 THR A O 1
ATOM 682 N N . GLN A 1 86 ? -0.320 0.898 6.195 1.00 98.88 86 GLN A N 1
ATOM 683 C CA . GLN A 1 86 ? -1.665 0.339 6.027 1.00 98.88 86 GLN A CA 1
ATOM 684 C C . GLN A 1 86 ? -1.927 -0.810 7.011 1.00 98.88 86 GLN A C 1
ATOM 686 O O . GLN A 1 86 ? -2.968 -0.820 7.669 1.00 98.88 86 GLN A O 1
ATOM 691 N N . VAL A 1 87 ? -0.973 -1.732 7.191 1.00 98.81 87 VAL A N 1
ATOM 692 C CA . VAL A 1 87 ? -1.072 -2.802 8.201 1.00 98.81 87 VAL A CA 1
ATOM 693 C C . VAL A 1 87 ? -1.195 -2.209 9.606 1.00 98.81 87 VAL A C 1
ATOM 695 O O . VAL A 1 87 ? -2.070 -2.611 10.375 1.00 98.81 87 VAL A O 1
ATOM 698 N N . HIS A 1 88 ? -0.380 -1.207 9.942 1.00 98.88 88 HIS A N 1
ATOM 699 C CA . HIS A 1 88 ? -0.463 -0.534 11.239 1.00 98.88 88 HIS A CA 1
ATOM 700 C C . HIS 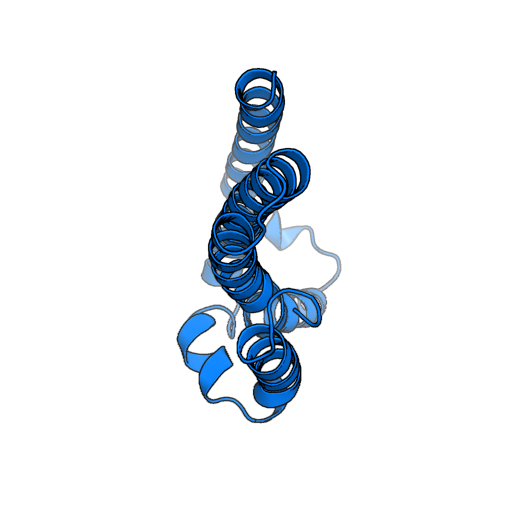A 1 88 ? -1.785 0.225 11.419 1.00 98.88 88 HIS A C 1
ATOM 702 O O . HIS A 1 88 ? -2.398 0.120 12.483 1.00 98.88 88 HIS A O 1
ATOM 708 N N . ALA A 1 89 ? -2.280 0.905 10.382 1.00 98.81 89 ALA A N 1
ATOM 709 C CA . ALA A 1 89 ? -3.567 1.598 10.402 1.00 98.81 89 ALA A CA 1
ATOM 710 C C . ALA A 1 89 ? -4.737 0.631 10.646 1.00 98.81 89 ALA A C 1
ATOM 712 O O . ALA A 1 89 ? -5.662 0.937 11.398 1.00 98.81 89 ALA A O 1
ATOM 713 N N . MET A 1 90 ? -4.695 -0.555 10.033 1.00 98.81 90 MET A N 1
ATOM 714 C CA . MET A 1 90 ? -5.739 -1.571 10.190 1.00 98.81 90 MET A CA 1
ATOM 715 C C . MET A 1 90 ? -5.598 -2.383 11.482 1.00 98.81 90 MET A C 1
ATOM 717 O O . MET A 1 90 ? -6.552 -3.044 11.892 1.00 98.81 90 MET A O 1
ATOM 721 N N . SER A 1 91 ? -4.448 -2.313 12.161 1.00 98.75 91 SER A N 1
ATOM 722 C CA . SER A 1 91 ? -4.153 -3.138 13.338 1.00 98.75 91 SER A CA 1
ATOM 723 C C . SER A 1 91 ? -5.173 -2.978 14.468 1.00 98.75 91 SER A C 1
ATOM 725 O O . SER A 1 91 ? -5.522 -3.962 15.116 1.00 98.75 91 SER A O 1
ATOM 727 N N . HIS A 1 92 ? -5.683 -1.763 14.699 1.00 98.81 92 HIS A N 1
ATOM 728 C CA . HIS A 1 92 ? -6.686 -1.521 15.734 1.00 98.81 92 HIS A CA 1
ATOM 729 C C . HIS A 1 92 ? -8.060 -2.049 15.307 1.00 98.81 92 HIS A C 1
ATOM 731 O O . HIS A 1 92 ? -8.717 -2.715 16.099 1.00 98.81 92 HIS A O 1
ATOM 737 N N . TYR A 1 93 ? -8.461 -1.866 14.044 1.00 98.88 93 TYR A N 1
ATOM 738 C CA . TYR A 1 93 ? -9.695 -2.466 13.523 1.00 98.88 93 TYR A CA 1
ATOM 739 C C . TYR A 1 93 ? -9.670 -3.998 13.604 1.00 98.88 93 TYR A C 1
ATOM 741 O O . TYR A 1 93 ? -10.648 -4.596 14.037 1.00 98.88 93 TYR A O 1
ATOM 749 N N . ASN A 1 94 ? -8.543 -4.637 13.284 1.00 98.75 94 ASN A N 1
ATOM 750 C CA . ASN A 1 94 ? -8.403 -6.095 13.368 1.00 98.75 94 ASN A CA 1
ATOM 751 C C . ASN A 1 94 ? -8.620 -6.651 14.791 1.00 98.75 94 ASN A C 1
ATOM 753 O O . ASN A 1 94 ? -9.006 -7.802 14.951 1.00 98.75 94 ASN A O 1
ATOM 757 N N . LYS A 1 95 ? -8.404 -5.845 15.839 1.00 98.75 95 LYS A N 1
ATOM 758 C CA . LYS A 1 95 ? -8.662 -6.264 17.229 1.00 98.75 95 LYS A CA 1
ATOM 759 C C . LYS A 1 95 ? -10.150 -6.289 17.587 1.00 98.75 95 LYS A C 1
ATOM 761 O O . LYS A 1 95 ? -10.512 -6.915 18.578 1.00 98.75 95 LYS A O 1
ATOM 766 N N . HIS A 1 96 ? -10.988 -5.586 16.826 1.00 98.81 96 HIS A N 1
ATOM 767 C CA . HIS A 1 96 ? -12.391 -5.338 17.168 1.00 98.81 96 HIS A CA 1
ATOM 768 C C . HIS A 1 96 ? -13.383 -5.856 16.118 1.00 98.81 96 HIS A C 1
ATOM 770 O O . HIS A 1 96 ? -14.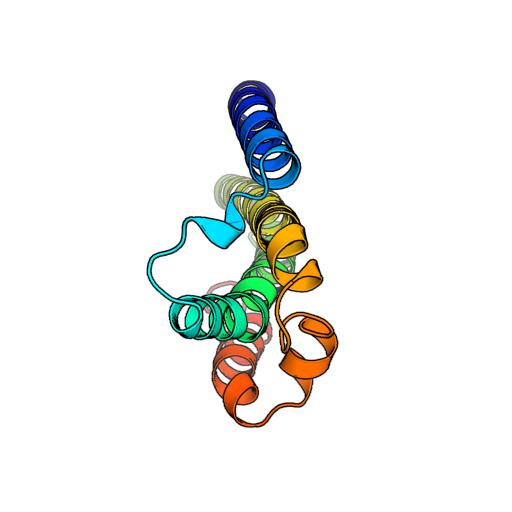579 -5.910 16.395 1.00 98.81 96 HIS A O 1
ATOM 776 N N . PHE A 1 97 ? -12.911 -6.244 14.930 1.00 98.81 97 PHE A N 1
ATOM 777 C CA . PHE A 1 97 ? -13.745 -6.715 13.827 1.00 98.81 97 PHE A CA 1
ATOM 778 C C . PHE A 1 97 ? -13.134 -7.937 13.137 1.00 98.81 97 PHE A C 1
ATOM 780 O O . PHE A 1 97 ? -11.922 -8.024 12.951 1.00 98.81 97 PHE A O 1
ATOM 787 N N . ASP A 1 98 ? -13.994 -8.842 12.673 1.00 98.62 98 ASP A N 1
ATOM 788 C CA . ASP A 1 98 ? -13.585 -10.044 11.945 1.00 98.62 98 ASP A CA 1
ATOM 789 C C . ASP A 1 98 ? -13.090 -9.762 10.518 1.00 98.62 98 ASP A C 1
ATOM 791 O O . ASP A 1 98 ? -13.335 -8.706 9.931 1.00 98.62 98 ASP A O 1
ATOM 795 N N . GLY A 1 99 ? -12.467 -10.771 9.902 1.00 98.12 99 GLY A N 1
ATOM 796 C CA . GLY A 1 99 ? -12.119 -10.778 8.475 1.00 98.12 99 GLY A CA 1
ATOM 797 C C . GLY A 1 99 ? -10.876 -9.971 8.081 1.00 98.12 99 GLY A C 1
ATOM 798 O O . GLY A 1 99 ? -10.582 -9.878 6.894 1.00 98.12 99 GLY A O 1
ATOM 799 N N . LEU A 1 100 ? -10.145 -9.406 9.047 1.00 98.62 100 LEU A N 1
ATOM 800 C CA . LEU A 1 100 ? -8.877 -8.685 8.838 1.00 98.62 100 LEU A CA 1
ATOM 801 C C . LEU A 1 100 ? -7.633 -9.505 9.256 1.00 98.62 100 LEU A C 1
ATOM 803 O O . LEU A 1 100 ? -6.504 -9.071 9.040 1.00 98.62 100 LEU A O 1
ATOM 807 N N . HIS A 1 101 ? -7.830 -10.684 9.851 1.00 98.19 101 HIS A N 1
ATOM 808 C CA . HIS A 1 101 ? -6.820 -11.389 10.651 1.00 98.19 101 HIS A CA 1
ATOM 809 C C . HIS A 1 101 ? -5.783 -12.192 9.854 1.00 98.19 101 HIS A C 1
ATOM 811 O O . HIS A 1 101 ? -4.752 -12.543 10.418 1.00 98.19 101 HIS A O 1
ATOM 817 N N . ASP A 1 102 ? -6.033 -12.486 8.575 1.00 97.88 102 ASP A N 1
ATOM 818 C CA . ASP A 1 102 ? -5.191 -13.396 7.780 1.00 97.88 102 ASP A CA 1
ATOM 819 C C . ASP A 1 102 ? -4.970 -12.896 6.342 1.00 97.88 102 ASP A C 1
ATOM 821 O O . ASP A 1 102 ? -4.957 -13.649 5.368 1.00 97.88 102 ASP A O 1
ATOM 825 N N . PHE A 1 103 ? -4.847 -11.573 6.196 1.00 97.94 103 PHE A N 1
ATOM 826 C CA . PHE A 1 103 ? -4.934 -10.896 4.902 1.00 97.94 103 PHE A CA 1
ATOM 827 C C . PHE A 1 103 ? -3.938 -11.411 3.851 1.00 97.94 103 PHE A C 1
ATOM 829 O O . PHE A 1 103 ? -4.318 -11.597 2.698 1.00 97.94 103 PHE A O 1
ATOM 836 N N . ALA A 1 104 ? -2.692 -11.694 4.244 1.00 96.69 104 ALA A N 1
ATOM 837 C CA . ALA A 1 104 ? -1.657 -12.163 3.325 1.00 96.69 104 ALA A CA 1
ATOM 838 C C . ALA A 1 104 ? -1.931 -13.592 2.828 1.00 96.69 104 ALA A C 1
ATOM 840 O O . ALA A 1 104 ? -1.796 -13.876 1.641 1.00 96.69 104 ALA A O 1
ATOM 841 N N . HIS A 1 105 ? -2.364 -14.490 3.715 1.00 98.62 105 HIS A N 1
ATOM 842 C CA . HIS A 1 105 ? -2.700 -15.863 3.344 1.00 98.62 105 HIS A CA 1
ATOM 843 C C . HIS A 1 105 ? -3.974 -15.924 2.489 1.00 98.62 105 HIS A C 1
ATOM 845 O O . HIS A 1 105 ? -4.018 -16.680 1.511 1.00 98.62 105 HIS A O 1
ATOM 851 N N . MET A 1 106 ? -4.978 -15.105 2.829 1.00 98.69 106 MET A N 1
ATOM 852 C CA . MET A 1 106 ? -6.227 -14.976 2.077 1.00 98.69 106 MET A CA 1
ATOM 853 C C . MET A 1 106 ? -5.994 -14.441 0.666 1.00 98.69 106 MET A C 1
ATOM 855 O O . MET A 1 106 ? -6.577 -14.977 -0.274 1.00 98.69 106 MET A O 1
ATOM 859 N N . TYR A 1 107 ? -5.145 -13.423 0.505 1.00 98.69 107 TYR A N 1
ATOM 860 C CA . TYR A 1 107 ? -4.857 -12.810 -0.793 1.00 98.69 107 TYR A CA 1
ATOM 861 C C . TYR A 1 107 ? -4.397 -13.825 -1.850 1.00 98.69 107 TYR A C 1
ATOM 863 O O . TYR A 1 107 ? -4.792 -13.739 -3.010 1.00 98.69 107 TYR A O 1
ATOM 871 N N . ASP A 1 108 ? -3.644 -14.847 -1.440 1.00 98.62 108 ASP A N 1
ATOM 872 C CA . ASP A 1 108 ? -3.163 -15.896 -2.342 1.00 98.62 108 ASP A CA 1
ATOM 873 C C . ASP A 1 108 ? -4.175 -17.027 -2.617 1.00 98.62 108 ASP A C 1
ATOM 875 O O . ASP A 1 108 ? -3.890 -17.899 -3.438 1.00 98.62 108 ASP A O 1
ATOM 879 N N . ARG A 1 109 ? -5.329 -17.074 -1.931 1.00 98.69 109 ARG A N 1
ATOM 880 C CA . ARG A 1 109 ? -6.221 -18.260 -1.926 1.00 98.69 109 ARG A CA 1
ATOM 881 C C . ARG A 1 109 ? -7.701 -17.968 -2.133 1.00 98.69 109 ARG A C 1
ATOM 883 O O . ARG A 1 109 ? -8.422 -18.817 -2.654 1.00 98.69 109 ARG A O 1
ATOM 890 N N . VAL A 1 110 ? -8.188 -16.813 -1.693 1.00 98.69 110 VAL A N 1
ATOM 891 C CA . VAL A 1 110 ? -9.612 -16.476 -1.775 1.00 98.69 110 VAL A CA 1
ATOM 892 C C . VAL A 1 110 ? -9.958 -16.084 -3.207 1.00 98.69 110 VAL A C 1
ATOM 894 O O . VAL A 1 110 ? -9.309 -15.236 -3.812 1.00 98.69 110 VAL A O 1
ATOM 897 N N . TRP A 1 111 ? -11.022 -16.682 -3.741 1.00 98.75 111 TRP A N 1
ATOM 898 C CA . TRP A 1 111 ? -11.373 -16.608 -5.161 1.00 98.75 111 TRP A CA 1
ATOM 899 C C . TRP A 1 111 ? -11.461 -15.176 -5.713 1.00 98.75 111 TRP A C 1
ATOM 901 O O . TRP A 1 111 ? -10.875 -14.900 -6.752 1.00 98.75 111 TRP A O 1
ATOM 911 N N . PHE A 1 112 ? -12.127 -14.240 -5.028 1.00 98.62 112 PHE A N 1
ATOM 912 C CA . PHE A 1 112 ? -12.269 -12.869 -5.536 1.00 98.62 112 PHE A CA 1
ATOM 913 C C . PHE A 1 112 ? -10.978 -12.053 -5.390 1.00 98.62 112 PHE A C 1
ATOM 915 O O . PHE A 1 112 ? -10.792 -11.071 -6.103 1.00 98.62 112 PHE A O 1
ATOM 922 N N . LEU A 1 113 ? -10.066 -12.471 -4.506 1.00 98.81 113 LEU A N 1
ATOM 923 C CA . LEU A 1 113 ? -8.741 -11.864 -4.368 1.00 98.81 113 LEU A CA 1
ATOM 924 C C . LEU A 1 113 ? -7.779 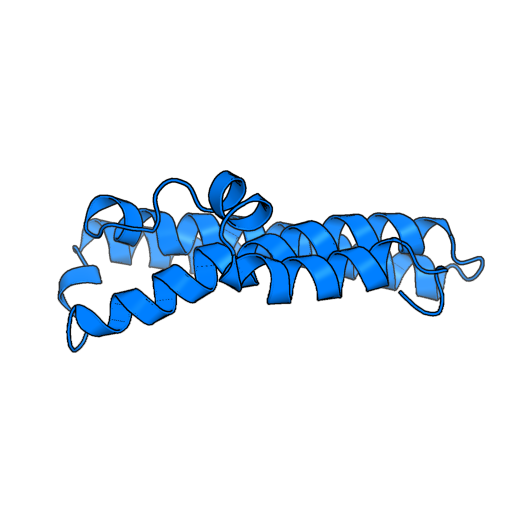-12.326 -5.470 1.00 98.81 113 LEU A C 1
ATOM 926 O O . LEU A 1 113 ? -6.771 -11.667 -5.709 1.00 98.81 113 LEU A O 1
ATOM 930 N N . SER A 1 114 ? -8.135 -13.368 -6.234 1.00 98.69 114 SER A N 1
ATOM 931 C CA . SER A 1 114 ? -7.422 -13.691 -7.475 1.00 98.69 114 SER A CA 1
ATOM 932 C C . SER A 1 114 ? -7.486 -12.557 -8.505 1.00 98.69 114 SER A C 1
ATOM 934 O O . SER A 1 114 ? -6.587 -12.453 -9.332 1.00 98.69 114 SER A O 1
ATOM 936 N N . VAL A 1 115 ? -8.492 -11.674 -8.436 1.00 98.81 115 VAL A N 1
ATOM 937 C CA . VAL A 1 115 ? -8.623 -10.523 -9.343 1.00 98.81 115 VAL A CA 1
ATOM 938 C C . VAL A 1 115 ? -7.463 -9.533 -9.160 1.00 98.81 115 VAL A C 1
ATOM 940 O O . VAL A 1 115 ? -6.689 -9.377 -10.103 1.00 98.81 115 VAL A O 1
ATOM 943 N N . PRO A 1 116 ? -7.258 -8.902 -7.983 1.00 98.69 116 PRO A N 1
ATOM 944 C CA . PRO A 1 116 ? -6.100 -8.030 -7.783 1.00 98.69 116 PRO A CA 1
ATOM 945 C C . PRO A 1 116 ? -4.773 -8.794 -7.882 1.00 98.69 116 PRO A C 1
ATOM 947 O O . PRO A 1 116 ? -3.809 -8.274 -8.440 1.00 98.69 116 PRO A O 1
ATOM 950 N N . LYS A 1 117 ? -4.723 -10.046 -7.406 1.00 98.75 117 LYS A N 1
ATOM 951 C CA . LYS A 1 117 ? -3.505 -10.856 -7.468 1.00 98.75 117 LYS A CA 1
ATOM 952 C C . LYS A 1 117 ? -3.033 -11.117 -8.892 1.00 98.75 117 LYS A C 1
ATOM 954 O O . LYS A 1 117 ? -1.871 -10.857 -9.183 1.00 98.75 117 LYS A O 1
ATOM 959 N N . SER A 1 118 ? -3.912 -11.609 -9.763 1.00 98.75 118 SER A N 1
ATOM 960 C CA . SER A 1 118 ? -3.550 -11.923 -11.150 1.00 98.75 118 SER A CA 1
ATOM 961 C C . SER A 1 118 ? -3.113 -10.683 -11.919 1.00 98.75 118 SER A C 1
ATOM 963 O O . SER A 1 118 ? -2.129 -10.760 -12.643 1.00 98.75 118 SER A O 1
ATOM 965 N N . PHE A 1 119 ? -3.764 -9.537 -11.694 1.00 98.75 119 PHE A N 1
ATOM 966 C CA . PHE A 1 119 ? -3.375 -8.265 -12.301 1.00 98.75 119 PHE A CA 1
ATOM 967 C C . PHE A 1 119 ? -1.904 -7.916 -12.026 1.00 98.75 119 PHE A C 1
ATOM 969 O O . PHE A 1 119 ? -1.152 -7.582 -12.939 1.00 98.75 119 PHE A O 1
ATOM 976 N N . MET A 1 120 ? -1.477 -8.012 -10.766 1.00 98.25 120 MET A N 1
ATOM 977 C CA . MET A 1 120 ? -0.123 -7.611 -10.389 1.00 98.25 120 MET A CA 1
ATOM 978 C C . MET A 1 120 ? 0.913 -8.726 -10.591 1.00 98.25 120 MET A C 1
ATOM 980 O O . MET A 1 120 ? 2.088 -8.439 -10.829 1.00 98.25 120 MET A O 1
ATOM 984 N N . ASP A 1 121 ? 0.502 -9.995 -10.552 1.00 98.69 121 ASP A N 1
ATOM 985 C CA . ASP A 1 121 ? 1.358 -11.110 -10.961 1.00 98.69 121 ASP A CA 1
ATOM 986 C C . ASP A 1 121 ? 1.687 -11.018 -12.465 1.00 98.69 121 ASP A C 1
ATOM 988 O O . ASP A 1 121 ? 2.859 -11.154 -12.816 1.00 98.69 121 ASP A O 1
ATOM 992 N N . ASP A 1 122 ? 0.718 -10.675 -13.323 1.00 98.88 122 ASP A N 1
ATOM 993 C CA . ASP A 1 122 ? 0.931 -10.428 -14.759 1.00 98.88 122 ASP A CA 1
ATOM 994 C C . ASP A 1 122 ? 1.990 -9.331 -14.978 1.00 98.88 122 ASP A C 1
ATOM 996 O O . ASP A 1 122 ? 3.096 -9.613 -15.455 1.00 98.88 122 ASP A O 1
ATOM 1000 N N . ALA A 1 123 ? 1.744 -8.125 -14.449 1.00 98.69 123 ALA A N 1
ATOM 1001 C CA . ALA A 1 123 ? 2.677 -6.997 -14.540 1.00 98.69 123 ALA A CA 1
ATOM 1002 C C . ALA A 1 123 ? 4.096 -7.346 -14.050 1.00 98.69 123 ALA A C 1
ATOM 1004 O O . ALA A 1 123 ? 5.099 -7.010 -14.681 1.00 98.69 123 ALA A O 1
ATOM 1005 N N . ARG A 1 124 ? 4.232 -8.060 -12.923 1.00 98.44 124 ARG A N 1
ATOM 1006 C CA . ARG A 1 124 ? 5.553 -8.409 -12.362 1.00 98.44 124 ARG A CA 1
ATOM 1007 C C . ARG A 1 124 ? 6.290 -9.488 -13.136 1.00 98.44 124 ARG A C 1
ATOM 1009 O O . ARG A 1 124 ? 7.523 -9.523 -13.068 1.00 98.44 124 ARG A O 1
ATOM 1016 N N . THR A 1 125 ? 5.569 -10.352 -13.843 1.00 98.44 125 THR A N 1
ATOM 1017 C CA . THR A 1 125 ? 6.174 -11.349 -14.733 1.00 98.44 125 THR A CA 1
ATOM 1018 C C . THR A 1 125 ? 6.588 -10.762 -16.081 1.00 98.44 125 THR A C 1
ATOM 1020 O O . THR A 1 125 ? 7.464 -11.325 -16.739 1.00 98.44 125 THR A O 1
ATOM 1023 N N . ALA A 1 126 ? 6.058 -9.592 -16.440 1.00 98.75 126 ALA A N 1
ATOM 1024 C CA . ALA A 1 126 ? 6.418 -8.871 -17.647 1.00 98.75 126 ALA A CA 1
ATOM 1025 C C . ALA A 1 126 ? 7.847 -8.279 -17.631 1.00 98.75 126 ALA A C 1
ATOM 1027 O O . ALA A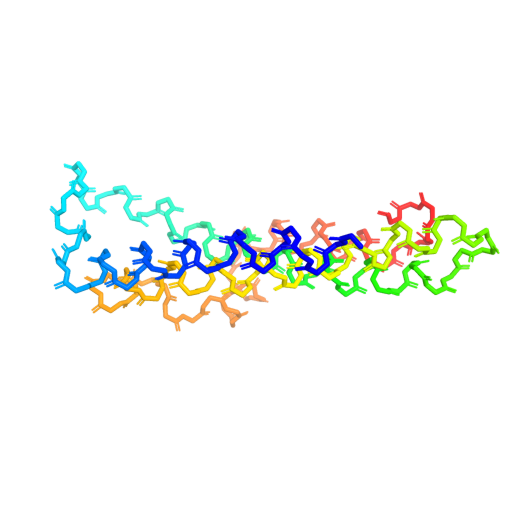 1 126 ? 8.576 -8.236 -16.617 1.00 98.75 126 ALA A O 1
ATOM 1028 N N . GLY A 1 127 ? 8.259 -7.804 -18.811 1.00 98.44 127 GLY A N 1
ATOM 1029 C CA . GLY A 1 127 ? 9.515 -7.081 -19.011 1.00 98.44 127 GLY A CA 1
ATOM 1030 C C . GLY A 1 127 ? 9.527 -5.722 -18.295 1.00 98.44 127 GLY A C 1
ATOM 1031 O O . GLY A 1 127 ? 8.476 -5.188 -17.968 1.00 98.44 127 GLY A O 1
ATOM 1032 N N . PRO A 1 128 ? 10.701 -5.106 -18.065 1.00 98.25 128 PRO A N 1
ATOM 1033 C CA . PRO A 1 128 ? 10.819 -3.901 -17.236 1.00 98.25 128 PRO A CA 1
ATOM 1034 C C . PRO A 1 128 ? 10.151 -2.641 -17.810 1.00 98.25 128 PRO A C 1
ATOM 1036 O O . PRO A 1 128 ? 10.065 -1.658 -17.093 1.00 98.25 128 PRO A O 1
ATOM 1039 N N . PHE A 1 129 ? 9.750 -2.645 -19.086 1.00 98.44 129 PHE A N 1
ATOM 1040 C CA . PHE A 1 129 ? 9.021 -1.539 -19.723 1.00 98.44 129 PHE A CA 1
ATOM 1041 C C . PHE A 1 129 ? 7.501 -1.745 -19.749 1.00 98.44 129 PHE A C 1
ATOM 1043 O O . PHE A 1 129 ? 6.777 -0.781 -19.972 1.00 98.44 129 PHE A O 1
ATOM 1050 N N . GLU A 1 130 ? 7.044 -2.991 -19.606 1.00 98.56 130 GLU A N 1
ATOM 1051 C CA . GLU A 1 130 ? 5.621 -3.340 -19.513 1.00 98.56 130 GLU A CA 1
ATOM 1052 C C . GLU A 1 130 ? 5.164 -3.415 -18.053 1.00 98.56 130 GLU A C 1
ATOM 1054 O O . GLU A 1 130 ? 4.031 -3.043 -17.764 1.00 98.56 130 GLU A O 1
ATOM 1059 N N . PHE A 1 131 ? 6.061 -3.846 -17.153 1.00 97.31 131 PHE A N 1
ATOM 1060 C CA . PHE A 1 131 ? 5.937 -3.613 -15.714 1.00 97.31 131 PHE A CA 1
ATOM 1061 C C . PHE A 1 131 ? 5.744 -2.122 -15.421 1.00 97.31 131 PHE A C 1
ATOM 1063 O O . PHE A 1 131 ? 4.839 -1.809 -14.619 1.00 97.31 131 PHE A O 1
#

Radius of gyration: 17.03 Å; chains: 1; bounding box: 42×34×43 Å

Secondary structure (DSSP, 8-state):
-HHHHHHHHHHHHHHHHHHHHHTTGGGGSS-GGGHHHHHHIIIIIHHHHHHHHHHHHHHHHH-SSHHHHHHHHHHHHHHHHHHHHHHHHHHHHHHHSTT-TTHHHHHTTSGGGHHHHHHHHHHHHS-TTT-

Organism: Pseudomonas aeruginosa (NCBI:txid287)

Sequence (131 aa):
AYWKYQAEKEKKLYAIFDAFAQNNGHQNISDARYVNALKLFLTGVSPLEYQAFQGFSRVGRQFSGAGARVACQMQAIDDVRHVQTQVHAMSHYNKHFDGLHDFAHMYDRVWFLSVPKSFMDDARTAGPFEF

pLDDT: mean 98.65, std 0.36, range [96.06, 98.88]